Protein AF-A0A2N8PUC4-F1 (afdb_monomer_lite)

pLDDT: mean 79.57, std 11.73, range [53.72, 92.94]

Structure (mmCIF, N/CA/C/O backbone):
data_AF-A0A2N8PUC4-F1
#
_entry.id   AF-A0A2N8PUC4-F1
#
loop_
_atom_site.group_PDB
_atom_site.id
_atom_site.type_symbol
_atom_site.label_atom_id
_atom_site.label_alt_id
_atom_site.label_comp_id
_atom_site.label_asym_id
_atom_site.label_entity_id
_atom_site.label_seq_id
_atom_site.pdbx_PDB_ins_code
_atom_site.Cartn_x
_atom_site.Cartn_y
_atom_site.Cartn_z
_atom_site.occupancy
_atom_site.B_iso_or_equiv
_atom_site.auth_seq_id
_atom_site.auth_comp_id
_atom_site.auth_asym_id
_atom_site.auth_atom_id
_atom_site.pdbx_PDB_model_num
ATOM 1 N N . MET A 1 1 ? 3.049 -8.921 9.268 1.00 83.12 1 MET A N 1
ATOM 2 C CA . MET A 1 1 ? 2.526 -7.879 8.348 1.00 83.12 1 MET A CA 1
ATOM 3 C C . MET A 1 1 ? 2.195 -6.653 9.176 1.00 83.12 1 MET A C 1
ATOM 5 O O . MET A 1 1 ? 1.903 -6.806 10.353 1.00 83.12 1 MET A O 1
ATOM 9 N N . LEU A 1 2 ? 2.272 -5.452 8.610 1.00 87.12 2 LEU A N 1
ATOM 10 C CA . LEU A 1 2 ? 1.922 -4.234 9.340 1.00 87.12 2 LEU A CA 1
ATOM 11 C C . LEU A 1 2 ? 0.475 -3.853 9.024 1.00 87.12 2 LEU A C 1
ATOM 13 O O . LEU A 1 2 ? 0.061 -3.907 7.869 1.00 87.12 2 LEU A O 1
ATOM 17 N N . PHE A 1 3 ? -0.281 -3.469 10.044 1.00 87.75 3 PHE A N 1
ATOM 18 C CA . PHE A 1 3 ? -1.647 -2.972 9.930 1.00 87.75 3 PHE A CA 1
ATOM 19 C C . PHE A 1 3 ? -1.745 -1.601 10.593 1.00 87.75 3 PHE A C 1
ATOM 21 O O . PHE A 1 3 ? -1.130 -1.372 11.629 1.00 87.75 3 PHE A O 1
ATOM 28 N N . VAL A 1 4 ? -2.532 -0.701 10.014 1.00 88.88 4 VAL A N 1
ATOM 29 C CA . VAL A 1 4 ? -2.987 0.524 10.676 1.00 88.88 4 VAL A CA 1
ATOM 30 C C . VAL A 1 4 ? -4.393 0.261 11.194 1.00 88.88 4 VAL A C 1
ATOM 32 O O . VAL A 1 4 ? -5.288 -0.041 10.403 1.00 88.88 4 VAL A O 1
ATOM 35 N N . VAL A 1 5 ? -4.583 0.359 12.505 1.00 89.69 5 VAL A N 1
ATOM 36 C CA . VAL A 1 5 ? -5.889 0.271 13.162 1.00 89.69 5 VAL A CA 1
ATOM 37 C C . VAL A 1 5 ? -6.373 1.691 13.441 1.00 89.69 5 VAL A C 1
ATOM 39 O O . VAL A 1 5 ? -5.648 2.493 14.026 1.00 89.69 5 VAL A O 1
ATOM 42 N N . GLU A 1 6 ? -7.572 2.018 12.965 1.00 90.00 6 GLU A N 1
ATOM 43 C CA . GLU A 1 6 ? -8.234 3.302 13.202 1.00 90.00 6 GLU A CA 1
ATOM 44 C C . GLU A 1 6 ? -9.229 3.145 14.348 1.00 90.00 6 GLU A C 1
ATOM 46 O O . GLU A 1 6 ? -10.175 2.353 14.267 1.00 90.00 6 GLU A O 1
ATOM 51 N N . THR A 1 7 ? -9.036 3.929 15.400 1.00 88.56 7 THR A N 1
ATOM 52 C CA . THR A 1 7 ? -9.887 3.956 16.587 1.00 88.56 7 THR A CA 1
ATOM 53 C C . THR A 1 7 ? -10.529 5.327 16.739 1.00 88.56 7 THR A C 1
ATOM 55 O O . THR A 1 7 ? -9.972 6.349 16.342 1.00 88.56 7 THR A O 1
ATOM 58 N N . ILE A 1 8 ? -11.743 5.358 17.276 1.00 86.06 8 ILE A N 1
ATOM 59 C CA . ILE A 1 8 ? -12.402 6.582 17.723 1.00 86.06 8 ILE A CA 1
ATOM 60 C C . ILE A 1 8 ? -12.451 6.533 19.237 1.00 86.06 8 ILE A C 1
ATOM 62 O O . ILE A 1 8 ? -12.953 5.554 19.777 1.00 86.06 8 ILE A O 1
ATOM 66 N N . GLU A 1 9 ? -11.967 7.580 19.895 1.00 82.69 9 GLU A N 1
ATOM 67 C CA . GLU A 1 9 ? -12.135 7.827 21.326 1.00 82.69 9 GLU A CA 1
ATOM 68 C C . GLU A 1 9 ? -12.925 9.131 21.497 1.00 82.69 9 GLU A C 1
ATOM 70 O O . GLU A 1 9 ? -12.416 10.232 21.271 1.00 82.69 9 GLU A O 1
ATOM 75 N N . GLY A 1 10 ? -14.212 9.020 21.838 1.00 80.56 10 GLY A N 1
ATOM 76 C CA . GLY A 1 10 ? -15.111 10.174 21.883 1.00 80.56 10 GLY A CA 1
ATOM 77 C C . GLY A 1 10 ? -15.306 10.785 20.492 1.00 80.56 10 GLY A C 1
ATOM 78 O O . GLY A 1 10 ? -15.917 10.167 19.625 1.00 80.56 10 GLY A O 1
ATOM 79 N N . SER A 1 11 ? -14.808 12.004 20.267 1.00 77.50 11 SER A N 1
ATOM 80 C CA . SER A 1 11 ? -14.848 12.668 18.953 1.00 77.50 11 SER A CA 1
ATOM 81 C C . SER A 1 11 ? -13.505 12.671 18.216 1.00 77.50 11 SER A C 1
ATOM 83 O O . SER A 1 11 ? -13.400 13.284 17.153 1.00 77.50 11 SER A O 1
ATOM 85 N N . GLU A 1 12 ? -12.466 12.053 18.781 1.00 83.81 12 GLU A N 1
ATOM 86 C CA . GLU A 1 12 ? -11.123 12.043 18.202 1.00 83.81 12 GLU A CA 1
ATOM 87 C C . GLU A 1 12 ? -10.842 10.718 17.489 1.00 83.81 12 GLU A C 1
ATOM 89 O O . GLU A 1 12 ? -11.151 9.644 18.000 1.00 83.81 12 GLU A O 1
ATOM 94 N N . LYS A 1 13 ? -10.239 10.805 16.299 1.00 87.31 13 LYS A N 1
ATOM 95 C CA . LYS A 1 13 ? -9.724 9.649 15.560 1.00 87.31 13 LYS A CA 1
ATOM 96 C C . LYS A 1 13 ? -8.252 9.440 15.888 1.00 87.31 13 LYS A C 1
ATOM 98 O O . LYS A 1 13 ? -7.457 10.365 15.728 1.00 87.31 13 LYS A O 1
ATOM 103 N N . LYS A 1 14 ? -7.887 8.218 16.254 1.00 87.31 14 LYS A N 1
ATOM 104 C CA . LYS A 1 14 ? -6.512 7.780 16.492 1.00 87.31 14 LYS A CA 1
ATOM 105 C C . LYS A 1 14 ? -6.138 6.665 15.520 1.00 87.31 14 LYS A C 1
ATOM 107 O O . LYS A 1 14 ? -6.992 5.933 15.025 1.00 87.31 14 LYS A O 1
ATOM 112 N N . TYR A 1 15 ? -4.846 6.570 15.228 1.00 87.81 15 TYR A N 1
ATOM 113 C CA . TYR A 1 15 ? -4.291 5.576 14.316 1.00 87.81 15 TYR A CA 1
ATOM 114 C C . TYR A 1 15 ? -3.091 4.909 14.974 1.00 87.81 15 TYR A C 1
ATOM 116 O O . TYR A 1 15 ? -2.120 5.592 15.301 1.00 87.81 15 TYR A O 1
ATOM 124 N N . ASN A 1 16 ? -3.139 3.588 15.105 1.00 87.44 16 ASN A N 1
ATOM 125 C CA . ASN A 1 16 ? -2.061 2.794 15.680 1.00 87.44 16 ASN A CA 1
ATOM 126 C C . ASN A 1 16 ? -1.508 1.818 14.645 1.00 87.44 16 ASN A C 1
ATOM 128 O O . ASN A 1 16 ? -2.256 1.183 13.901 1.00 8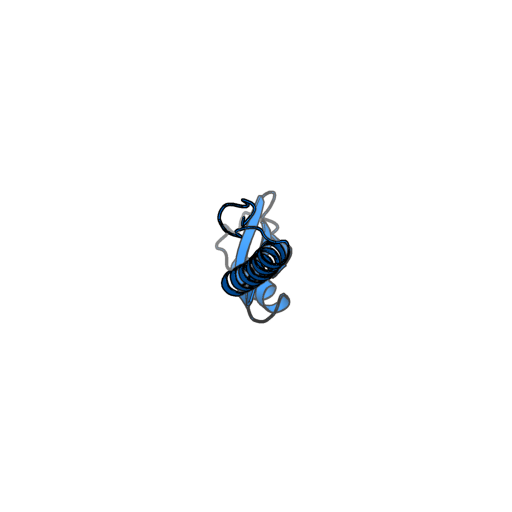7.44 16 ASN A O 1
ATOM 132 N N . VAL A 1 17 ? -0.181 1.702 14.589 1.00 88.19 17 VAL A N 1
ATOM 133 C CA . VAL A 1 17 ? 0.502 0.737 13.721 1.00 88.19 17 VAL A CA 1
ATOM 134 C C . VAL A 1 17 ? 0.776 -0.528 14.523 1.00 88.19 17 VAL A C 1
ATOM 136 O O . VAL A 1 17 ? 1.498 -0.489 15.515 1.00 88.19 17 VAL A O 1
ATOM 139 N N . VAL A 1 18 ? 0.229 -1.652 14.068 1.00 88.44 18 VAL A N 1
ATOM 140 C CA . VAL A 1 18 ? 0.325 -2.952 14.735 1.00 88.44 18 VAL A CA 1
ATOM 141 C C . VAL A 1 18 ? 0.936 -3.973 13.787 1.00 88.44 18 VAL A C 1
ATOM 143 O O . VAL A 1 18 ? 0.454 -4.180 12.671 1.00 88.44 18 VAL A O 1
ATOM 146 N N . GLU A 1 19 ? 1.988 -4.653 14.233 1.00 88.50 19 GLU A N 1
ATOM 147 C CA . GLU A 1 19 ? 2.528 -5.805 13.517 1.00 88.50 19 GLU A CA 1
ATOM 148 C C . GLU A 1 19 ? 1.752 -7.072 13.892 1.00 88.50 19 GLU A C 1
ATOM 150 O O . GLU A 1 19 ? 1.676 -7.451 15.058 1.00 88.50 19 GLU A O 1
ATOM 155 N N . SER A 1 20 ? 1.149 -7.732 12.903 1.00 89.00 20 SER A N 1
ATOM 156 C CA . SER A 1 20 ? 0.375 -8.953 13.115 1.00 89.00 20 SER A CA 1
ATOM 157 C C . SER A 1 20 ? 0.335 -9.862 11.884 1.00 89.00 20 SER A C 1
ATOM 159 O O . SER A 1 20 ? 0.709 -9.476 10.774 1.00 89.00 20 SER A O 1
ATOM 161 N N . ASP A 1 21 ? -0.163 -11.083 12.069 1.00 87.25 21 ASP A N 1
ATOM 162 C CA . ASP A 1 21 ? -0.322 -12.080 10.997 1.00 87.25 21 ASP A CA 1
ATOM 163 C C . ASP A 1 21 ? -1.677 -11.983 10.290 1.00 87.25 21 ASP A C 1
ATOM 165 O O . ASP A 1 21 ? -1.904 -12.632 9.273 1.00 87.25 21 ASP A O 1
ATOM 169 N N . SER A 1 22 ? -2.625 -11.227 10.849 1.00 86.81 22 SER A N 1
ATOM 170 C CA . SER A 1 22 ? -3.954 -11.060 10.260 1.00 86.81 22 SER A CA 1
ATOM 171 C C . SER A 1 22 ? -4.630 -9.783 10.762 1.00 86.81 22 SER A C 1
ATOM 173 O O . SER A 1 22 ? -4.368 -9.378 11.901 1.00 86.81 22 SER A O 1
ATOM 175 N N . PRO A 1 23 ? -5.582 -9.220 9.993 1.00 84.12 23 PRO A N 1
ATOM 176 C CA . PRO A 1 23 ? -6.354 -8.059 10.428 1.00 84.12 23 PRO A CA 1
ATOM 177 C C . PRO A 1 23 ? -7.059 -8.291 11.773 1.00 84.12 23 PRO A C 1
ATOM 179 O O . PRO A 1 23 ? -7.012 -7.460 12.674 1.00 84.12 23 PRO A O 1
ATOM 182 N N . LYS A 1 24 ? -7.650 -9.478 11.964 1.00 86.88 24 LYS A N 1
ATOM 183 C CA . LYS A 1 24 ? -8.367 -9.821 13.201 1.00 86.88 24 LYS A CA 1
ATOM 184 C C . LYS A 1 24 ? -7.458 -9.786 14.433 1.00 86.88 24 LYS A C 1
ATOM 186 O O . LYS A 1 24 ? -7.884 -9.319 15.484 1.00 86.88 24 LYS A O 1
ATOM 191 N N . ARG A 1 25 ? -6.223 -10.291 14.323 1.00 86.62 25 ARG A N 1
ATOM 192 C CA . ARG A 1 25 ? -5.261 -10.262 15.438 1.00 86.62 25 ARG A CA 1
ATOM 193 C C . ARG A 1 25 ? -4.774 -8.840 15.719 1.00 86.62 25 ARG A C 1
ATOM 195 O O . ARG A 1 25 ? -4.693 -8.488 16.887 1.00 86.62 25 ARG A O 1
ATOM 202 N N . ALA A 1 26 ? -4.548 -8.024 14.688 1.00 87.31 26 ALA A N 1
ATOM 203 C CA . ALA A 1 26 ? -4.185 -6.617 14.860 1.00 87.31 26 ALA A CA 1
ATOM 204 C C . ALA A 1 26 ? -5.276 -5.818 15.597 1.00 87.31 26 ALA A C 1
ATOM 206 O O . ALA A 1 26 ? -4.964 -5.101 16.541 1.00 87.31 26 ALA A O 1
ATOM 207 N N . MET A 1 27 ? -6.554 -6.016 15.248 1.00 84.75 27 MET A N 1
ATOM 208 C CA . MET A 1 27 ? -7.679 -5.395 15.966 1.00 84.75 27 MET A CA 1
ATOM 209 C C . MET A 1 27 ? -7.771 -5.848 17.425 1.00 84.75 27 MET A C 1
ATOM 211 O O . MET A 1 27 ? -8.056 -5.042 18.300 1.00 84.75 27 MET A O 1
ATOM 215 N N . LEU A 1 28 ? -7.573 -7.142 17.699 1.00 84.69 28 LEU A N 1
ATOM 216 C CA . LEU A 1 28 ? -7.626 -7.661 19.069 1.00 84.69 28 LEU A CA 1
ATOM 217 C C . LEU A 1 28 ? -6.488 -7.113 19.925 1.00 84.69 28 LEU A C 1
ATOM 219 O O . LEU A 1 28 ? -6.704 -6.854 21.098 1.00 84.69 28 LEU A O 1
ATOM 223 N N . GLN A 1 29 ? -5.302 -6.952 19.344 1.00 83.69 29 GLN A N 1
ATOM 224 C CA . GLN A 1 29 ? -4.131 -6.428 20.036 1.00 83.69 29 GLN A CA 1
ATOM 225 C C . GLN A 1 29 ? -4.318 -4.945 20.381 1.00 83.69 29 GLN A C 1
ATOM 227 O O . GLN A 1 29 ? -4.208 -4.584 21.546 1.00 83.69 29 GLN A O 1
ATOM 232 N N . ASP A 1 30 ? -4.747 -4.134 19.412 1.00 80.44 30 ASP A N 1
ATOM 233 C CA . ASP A 1 30 ? -5.046 -2.712 19.632 1.00 80.44 30 ASP A CA 1
ATOM 234 C C . ASP A 1 30 ? -6.256 -2.501 20.563 1.00 80.44 30 ASP A C 1
ATOM 236 O O . ASP A 1 30 ? -6.244 -1.665 21.461 1.00 80.44 30 ASP A O 1
ATOM 240 N N . GLY A 1 31 ? -7.298 -3.325 20.414 1.00 70.69 31 GLY A N 1
ATOM 241 C CA . GLY A 1 31 ? -8.472 -3.309 21.287 1.00 70.69 31 GLY A CA 1
ATOM 242 C C . GLY A 1 31 ? -8.172 -3.733 22.728 1.00 70.69 31 GLY A C 1
ATOM 243 O O . GLY A 1 31 ? -8.830 -3.260 23.652 1.00 70.69 31 GLY A O 1
ATOM 244 N N . PHE A 1 32 ? -7.182 -4.603 22.943 1.00 65.31 32 PHE A N 1
ATOM 245 C CA . PHE A 1 32 ? -6.728 -4.971 24.284 1.00 65.31 32 PHE A CA 1
ATOM 246 C C . PHE A 1 32 ? -5.948 -3.826 24.938 1.00 65.31 32 PHE A C 1
ATOM 248 O O . PHE A 1 32 ? -6.138 -3.560 26.123 1.00 65.31 32 PHE A O 1
ATOM 255 N N . ASP A 1 33 ? 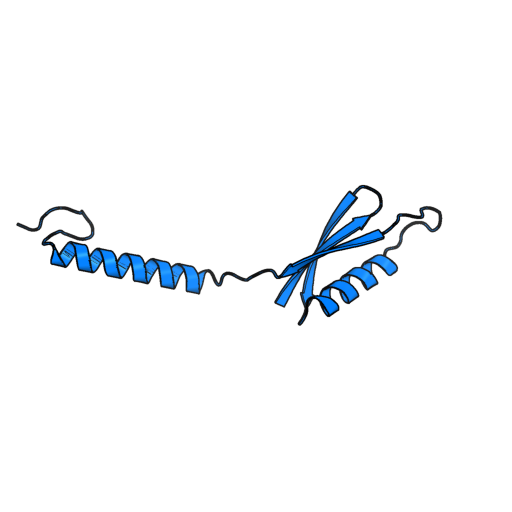-5.134 -3.106 24.166 1.00 66.62 33 ASP A N 1
ATOM 256 C CA . ASP A 1 33 ? -4.431 -1.912 24.641 1.00 66.62 33 ASP A CA 1
ATOM 257 C C . ASP A 1 33 ? -5.413 -0.777 24.975 1.00 66.62 33 ASP A C 1
ATOM 259 O O . ASP A 1 33 ? -5.269 -0.127 26.009 1.00 66.62 33 ASP A O 1
ATOM 263 N N . LEU A 1 34 ? -6.482 -0.607 24.185 1.00 65.44 34 LEU A N 1
ATOM 264 C CA . LEU A 1 34 ? -7.578 0.324 24.487 1.00 65.44 34 LEU A CA 1
ATOM 265 C C . LEU A 1 34 ? -8.276 0.005 25.818 1.00 65.44 34 LEU A C 1
ATOM 267 O O . LEU A 1 34 ? -8.537 0.911 26.608 1.00 65.44 34 LEU A O 1
ATOM 271 N N . LEU A 1 35 ? -8.561 -1.274 26.091 1.00 63.84 35 LEU A N 1
ATOM 272 C CA . LEU A 1 35 ? -9.207 -1.709 27.340 1.00 63.84 35 LEU A CA 1
ATOM 273 C C . LEU A 1 35 ? -8.317 -1.531 28.577 1.00 63.84 35 LEU A C 1
ATOM 275 O O . LEU A 1 35 ? -8.839 -1.383 29.680 1.00 63.84 35 LEU A O 1
ATOM 279 N N . ASN A 1 36 ? -6.996 -1.560 28.395 1.00 62.69 36 ASN A N 1
ATOM 280 C CA . ASN A 1 36 ? -6.018 -1.371 29.466 1.00 62.69 36 ASN A CA 1
ATOM 281 C C . ASN A 1 36 ? -5.492 0.067 29.551 1.00 62.69 36 ASN A C 1
ATOM 283 O O . ASN A 1 36 ? -4.658 0.354 30.409 1.00 62.69 36 ASN A O 1
ATOM 287 N N . SER A 1 37 ? -5.943 0.965 28.669 1.00 64.06 37 SER A N 1
ATOM 288 C CA . SER A 1 37 ? -5.572 2.372 28.745 1.00 64.06 37 SER A CA 1
ATOM 289 C C . SER A 1 37 ? -6.116 2.955 30.052 1.00 64.06 37 SER A C 1
ATOM 291 O O . SER A 1 37 ? -7.298 2.816 30.368 1.00 64.06 37 SER A O 1
ATOM 293 N N . GLU A 1 38 ? -5.238 3.551 30.865 1.00 55.69 38 GLU A N 1
ATOM 294 C CA . GLU A 1 38 ? -5.603 4.161 32.147 1.00 55.69 38 GLU A CA 1
ATOM 295 C C . GLU A 1 38 ? -6.412 5.449 31.917 1.00 55.69 38 GLU A C 1
ATOM 297 O O . GLU A 1 38 ? -5.926 6.563 32.103 1.00 55.69 38 GLU A O 1
ATOM 302 N N . SER A 1 39 ? -7.659 5.319 31.469 1.00 57.78 39 SER A N 1
ATOM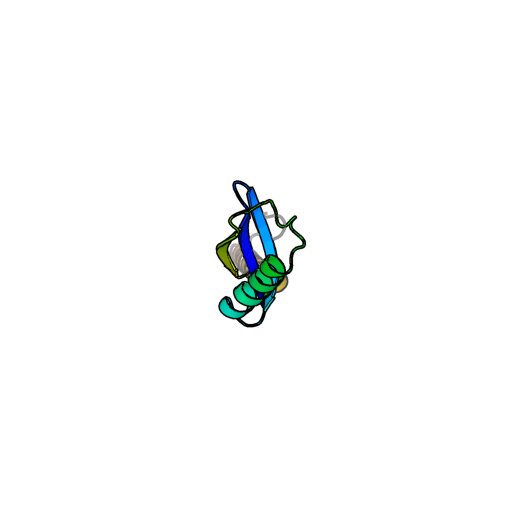 303 C CA . SER A 1 39 ? -8.613 6.423 31.466 1.00 57.78 39 SER A CA 1
ATOM 304 C C . SER A 1 39 ? -9.302 6.510 32.828 1.00 57.78 39 SER A C 1
ATOM 306 O O . SER A 1 39 ? -9.773 5.501 33.356 1.00 57.78 39 SER A O 1
ATOM 308 N N . ASP A 1 40 ? -9.373 7.723 33.379 1.00 55.16 40 ASP A N 1
ATOM 309 C CA . ASP A 1 40 ? -10.050 8.050 34.638 1.00 55.16 40 ASP A CA 1
ATOM 310 C C . ASP A 1 40 ? -11.466 7.422 34.672 1.00 55.16 40 ASP A C 1
ATOM 312 O O . ASP A 1 40 ? -12.253 7.687 33.754 1.00 55.16 40 ASP A O 1
ATOM 316 N N . PRO A 1 41 ? -11.825 6.600 35.684 1.00 56.12 41 PRO A N 1
ATOM 317 C CA . PRO A 1 41 ? -13.079 5.831 35.730 1.00 56.12 41 PRO A CA 1
ATOM 318 C C . PRO A 1 41 ? -14.364 6.674 35.646 1.00 56.12 41 PRO A C 1
ATOM 320 O O . PRO A 1 41 ? -15.448 6.125 35.442 1.00 56.12 41 PRO A O 1
ATOM 323 N N . ASN A 1 42 ? -14.259 7.999 35.777 1.00 53.72 42 ASN A N 1
ATOM 324 C CA . ASN A 1 42 ? -15.369 8.938 35.607 1.00 53.72 42 ASN A CA 1
ATOM 325 C C . ASN A 1 42 ? -15.607 9.391 34.157 1.00 53.72 42 ASN A C 1
ATOM 327 O O . ASN A 1 42 ? -16.621 10.036 33.882 1.00 53.72 42 ASN A O 1
ATOM 331 N N . THR A 1 43 ? -14.726 9.040 33.220 1.00 55.84 43 THR A N 1
ATOM 332 C CA . THR A 1 43 ? -14.849 9.426 31.811 1.00 55.84 43 THR A CA 1
ATOM 333 C C . THR A 1 43 ? -15.257 8.202 31.001 1.00 55.84 43 THR A C 1
ATOM 335 O O . THR A 1 43 ? -14.421 7.418 30.566 1.00 55.84 43 THR A O 1
ATOM 338 N N . LYS A 1 44 ? -16.566 8.015 30.785 1.00 54.97 44 LYS A N 1
ATOM 339 C CA . LYS A 1 44 ? -17.064 7.073 29.769 1.00 54.97 44 LYS A CA 1
ATOM 340 C C . LYS A 1 44 ? -16.746 7.634 28.385 1.00 54.97 44 LYS A C 1
ATOM 342 O O . LYS A 1 44 ? -17.596 8.249 27.747 1.00 54.97 44 LYS A O 1
ATOM 347 N N . ILE A 1 45 ? -15.506 7.472 27.950 1.00 59.88 45 ILE A N 1
ATOM 348 C CA . ILE A 1 45 ? -15.121 7.729 26.569 1.00 59.88 45 ILE A CA 1
ATOM 349 C C . ILE A 1 45 ? -15.522 6.477 25.793 1.00 59.88 45 ILE A C 1
ATOM 351 O O . ILE A 1 45 ? -14.992 5.396 26.039 1.00 59.88 45 ILE A O 1
ATOM 355 N N . GLU A 1 46 ? -16.511 6.594 24.906 1.00 66.44 46 GLU A N 1
ATOM 356 C CA . GLU A 1 46 ? -16.819 5.515 23.969 1.00 66.44 46 GLU A CA 1
ATOM 357 C C . GLU A 1 46 ? -15.620 5.352 23.033 1.00 66.44 46 GLU A C 1
ATOM 359 O O . GLU A 1 46 ? -15.328 6.238 22.223 1.00 66.44 46 GLU A O 1
ATOM 364 N N . SER A 1 47 ? -14.897 4.244 23.199 1.00 71.19 47 SER A N 1
ATOM 365 C CA . SER A 1 47 ? -13.797 3.846 22.334 1.00 71.19 47 SER A CA 1
ATOM 366 C C . SER A 1 47 ? -14.237 2.712 21.408 1.00 71.19 47 SER A C 1
ATOM 368 O O . SER A 1 47 ? -14.845 1.730 21.839 1.00 71.19 47 SER A O 1
ATOM 370 N N . SER A 1 48 ? -13.985 2.849 20.106 1.00 81.81 48 SER A N 1
ATOM 371 C CA . SER A 1 48 ? -14.331 1.812 19.126 1.00 81.81 48 SER A CA 1
ATOM 372 C C . SER A 1 48 ? -13.338 1.757 17.972 1.00 81.81 48 SER A C 1
ATOM 374 O O . SER A 1 48 ? -12.840 2.781 17.511 1.00 81.81 48 SER A O 1
ATOM 376 N N . ILE A 1 49 ? -13.056 0.549 17.485 1.00 84.12 49 ILE A N 1
ATOM 377 C CA . ILE A 1 49 ? -12.280 0.351 16.257 1.00 84.12 49 ILE A CA 1
ATOM 378 C C . ILE A 1 49 ? -13.216 0.576 15.068 1.00 84.12 49 ILE A C 1
ATOM 380 O O . ILE A 1 49 ? -14.258 -0.071 14.966 1.00 84.12 49 ILE A O 1
ATOM 384 N N . THR A 1 50 ? -12.834 1.469 14.159 1.00 87.81 50 THR A N 1
ATOM 385 C CA . THR A 1 50 ? -13.649 1.859 12.995 1.00 87.81 50 THR A CA 1
ATOM 386 C C . THR A 1 50 ? -13.049 1.456 11.656 1.00 87.81 50 THR A C 1
ATOM 388 O O . THR A 1 50 ? -13.781 1.361 10.671 1.00 87.81 50 THR A O 1
ATOM 391 N N . GLY A 1 51 ? -11.753 1.143 11.614 1.00 85.62 51 GLY A N 1
ATOM 392 C CA . GLY A 1 51 ? -11.080 0.729 10.389 1.00 85.62 51 GLY A CA 1
ATOM 393 C C . GLY A 1 51 ? -9.833 -0.104 10.650 1.00 85.62 51 GLY A C 1
ATOM 394 O O . GLY A 1 51 ? -9.196 0.003 11.697 1.00 85.62 51 GLY A O 1
ATOM 395 N N . ILE A 1 52 ? -9.485 -0.942 9.674 1.00 88.12 52 ILE A N 1
ATOM 396 C CA . ILE A 1 52 ? -8.198 -1.629 9.625 1.00 88.12 52 ILE A CA 1
ATOM 397 C C . ILE A 1 52 ? -7.663 -1.647 8.196 1.00 88.12 52 ILE A C 1
ATOM 399 O O . ILE A 1 52 ? -8.364 -2.032 7.260 1.00 88.12 52 ILE A O 1
ATOM 403 N N . TYR A 1 53 ? -6.405 -1.245 8.044 1.00 85.94 53 TYR A N 1
ATOM 404 C CA . TYR A 1 53 ? -5.739 -1.108 6.756 1.00 85.94 53 TYR A CA 1
ATOM 405 C C . TYR A 1 53 ? -4.445 -1.914 6.774 1.00 85.94 53 TYR A C 1
ATOM 407 O O . TYR A 1 53 ? -3.609 -1.734 7.654 1.00 85.94 53 TYR A O 1
ATOM 415 N N . GLU A 1 54 ? -4.263 -2.815 5.813 1.00 84.62 54 GLU A N 1
ATOM 416 C CA . GLU A 1 54 ? -2.983 -3.496 5.632 1.00 84.62 54 GLU A CA 1
ATOM 417 C C . GLU A 1 54 ? -1.967 -2.514 5.048 1.00 84.62 54 GLU A C 1
ATOM 419 O O . GLU A 1 54 ? -2.195 -1.900 4.003 1.00 84.62 54 GLU A O 1
ATOM 424 N N . VAL A 1 55 ? -0.829 -2.367 5.719 1.00 80.94 55 VAL A N 1
ATOM 425 C CA . VAL A 1 55 ? 0.303 -1.625 5.181 1.00 80.94 55 VAL A CA 1
ATOM 426 C C . VAL A 1 55 ? 0.971 -2.528 4.159 1.00 80.94 55 VAL A C 1
ATOM 428 O O . VAL A 1 55 ? 1.822 -3.361 4.483 1.00 80.94 55 VAL A O 1
ATOM 431 N N . GLY A 1 56 ? 0.580 -2.348 2.900 1.00 71.38 56 GLY A N 1
ATOM 432 C CA . GLY A 1 56 ? 1.326 -2.892 1.782 1.00 71.38 56 GLY A CA 1
ATOM 433 C C . GLY A 1 56 ? 2.731 -2.304 1.818 1.00 71.38 56 GLY A C 1
ATOM 434 O O . GLY A 1 56 ? 2.925 -1.134 1.495 1.00 71.38 56 GLY A O 1
ATOM 435 N N . GLN A 1 57 ? 3.723 -3.101 2.216 1.00 59.59 57 GLN A N 1
ATOM 436 C CA . GLN A 1 57 ? 5.102 -2.769 1.901 1.00 59.59 57 GLN A CA 1
ATOM 437 C C . GLN A 1 57 ? 5.229 -2.873 0.385 1.00 59.59 57 GLN A C 1
ATOM 439 O O . GLN A 1 57 ? 5.462 -3.952 -0.163 1.00 59.59 57 GLN A O 1
ATOM 444 N N . THR A 1 58 ? 5.058 -1.754 -0.318 1.00 55.47 58 THR A N 1
ATOM 445 C CA . THR A 1 58 ? 5.589 -1.636 -1.668 1.00 55.47 58 THR A CA 1
ATOM 446 C C . THR A 1 58 ? 7.083 -1.819 -1.490 1.00 55.47 58 THR A C 1
ATOM 448 O O . THR A 1 58 ? 7.766 -0.944 -0.964 1.00 55.47 58 THR A O 1
ATOM 451 N N . ASN A 1 59 ? 7.585 -3.015 -1.787 1.00 57.53 59 ASN A N 1
ATOM 452 C CA . ASN A 1 59 ? 9.006 -3.280 -1.713 1.00 57.53 59 ASN A CA 1
ATOM 453 C C . ASN A 1 59 ? 9.651 -2.319 -2.717 1.00 57.53 59 ASN A C 1
ATOM 455 O O . ASN A 1 59 ? 9.606 -2.554 -3.924 1.00 57.53 59 ASN A O 1
ATOM 459 N N . HIS A 1 60 ? 10.167 -1.191 -2.222 1.00 61.09 60 HIS A N 1
ATOM 460 C CA . HIS A 1 60 ? 10.707 -0.119 -3.054 1.00 61.09 60 HIS A CA 1
ATOM 461 C C . HIS A 1 60 ? 11.784 -0.655 -3.995 1.00 61.09 60 HIS A C 1
ATOM 463 O O . HIS A 1 60 ? 11.944 -0.155 -5.099 1.00 61.09 60 HIS A O 1
ATOM 469 N N . LEU A 1 61 ? 12.473 -1.729 -3.607 1.00 62.38 61 LEU A N 1
ATOM 470 C CA . LEU A 1 61 ? 13.450 -2.420 -4.438 1.00 62.38 61 LEU A CA 1
ATOM 471 C C . LEU A 1 61 ? 12.804 -3.099 -5.657 1.00 62.38 61 LEU A C 1
ATOM 473 O O . LEU A 1 61 ? 13.353 -3.052 -6.754 1.00 62.38 61 LEU A O 1
ATOM 477 N N . LEU A 1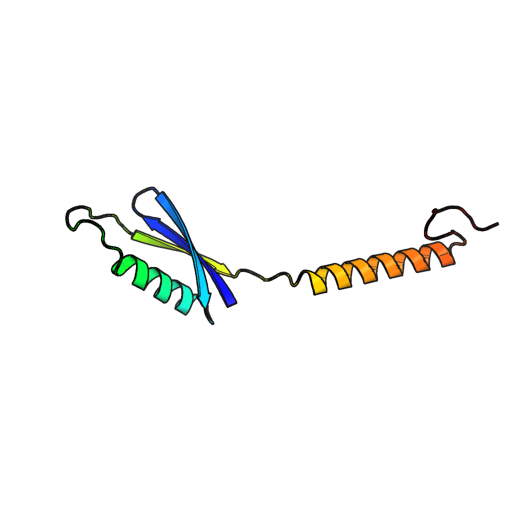 62 ? 11.621 -3.688 -5.482 1.00 64.75 62 LEU A N 1
ATOM 478 C CA . LEU A 1 62 ? 10.798 -4.290 -6.538 1.00 64.75 62 LEU A CA 1
ATOM 479 C C . LEU A 1 62 ? 10.225 -3.220 -7.479 1.00 64.75 62 LEU A C 1
ATOM 481 O O . LEU A 1 62 ? 10.236 -3.397 -8.697 1.00 64.75 62 LEU A O 1
ATOM 485 N N . GLU A 1 63 ? 9.790 -2.086 -6.931 1.00 70.19 63 GLU A N 1
ATOM 486 C CA . GLU A 1 63 ? 9.315 -0.936 -7.708 1.00 70.19 63 GLU A CA 1
ATOM 487 C C . GLU A 1 63 ? 10.448 -0.281 -8.515 1.00 70.19 63 GLU A C 1
ATOM 489 O O . GLU A 1 63 ? 10.306 -0.049 -9.716 1.00 70.19 63 GLU A O 1
ATOM 494 N N . ILE A 1 64 ? 11.614 -0.071 -7.894 1.00 75.38 64 ILE A N 1
ATOM 495 C CA . ILE A 1 64 ? 12.830 0.415 -8.560 1.00 75.38 64 ILE A CA 1
ATOM 496 C C . ILE A 1 64 ? 13.275 -0.570 -9.641 1.00 75.38 64 ILE A C 1
ATOM 498 O O . ILE A 1 64 ? 13.611 -0.141 -10.743 1.00 75.38 64 ILE A O 1
ATOM 502 N N . SER A 1 65 ? 13.242 -1.877 -9.365 1.00 75.75 65 SER A N 1
ATOM 503 C CA . SER A 1 65 ? 13.606 -2.909 -10.345 1.00 75.75 65 SER A CA 1
ATOM 504 C C . SER A 1 65 ? 12.678 -2.874 -11.558 1.00 75.75 65 SER A C 1
ATOM 506 O O . SER A 1 65 ? 13.152 -2.845 -12.694 1.00 75.75 65 SER A O 1
ATOM 508 N N . ARG A 1 66 ? 11.362 -2.782 -11.330 1.00 77.19 66 ARG A N 1
ATOM 509 C CA . ARG A 1 66 ? 10.365 -2.652 -12.400 1.00 77.19 66 ARG A CA 1
ATOM 510 C C . ARG A 1 66 ? 10.570 -1.374 -13.214 1.00 77.19 66 ARG A C 1
ATOM 512 O O . ARG A 1 66 ? 10.560 -1.418 -14.442 1.00 77.19 66 ARG A O 1
ATOM 519 N N . ASN A 1 67 ? 10.804 -0.241 -12.554 1.00 80.25 67 ASN A N 1
ATOM 520 C CA . ASN A 1 67 ? 11.065 1.028 -13.235 1.00 80.25 67 ASN A CA 1
ATOM 521 C C . ASN A 1 67 ? 12.369 0.974 -14.045 1.00 80.25 67 ASN A C 1
ATOM 523 O O . ASN A 1 67 ? 12.402 1.414 -15.195 1.00 80.25 67 ASN A O 1
ATOM 527 N N . ALA A 1 68 ? 13.432 0.378 -13.498 1.00 84.50 68 ALA A N 1
ATOM 528 C CA . ALA A 1 68 ? 14.699 0.191 -14.199 1.00 84.50 68 ALA A CA 1
ATOM 529 C C . ALA A 1 68 ? 14.537 -0.669 -15.463 1.00 84.50 68 ALA A C 1
ATOM 531 O O . ALA A 1 68 ? 15.120 -0.346 -16.503 1.00 84.50 68 ALA A O 1
ATOM 532 N N . GLU A 1 69 ? 13.715 -1.718 -15.403 1.00 85.25 69 GLU A N 1
ATOM 533 C CA . GLU A 1 69 ? 13.417 -2.590 -16.540 1.00 85.25 69 GLU A CA 1
ATOM 534 C C . GLU A 1 69 ? 12.645 -1.856 -17.646 1.00 85.25 69 GLU A C 1
ATOM 536 O O . GLU A 1 69 ? 13.026 -1.923 -18.819 1.00 85.25 69 GLU A O 1
ATOM 541 N N . VAL A 1 70 ? 11.641 -1.054 -17.277 1.00 85.50 70 VAL A N 1
ATOM 542 C CA . VAL A 1 70 ? 10.909 -0.185 -18.215 1.00 85.50 70 VAL A CA 1
ATOM 543 C C . VAL A 1 70 ? 11.854 0.818 -18.884 1.00 85.50 70 VAL A C 1
ATOM 545 O O . VAL A 1 70 ? 11.859 0.955 -20.110 1.00 85.50 70 VAL A O 1
ATOM 548 N N . HIS A 1 71 ? 12.711 1.489 -18.110 1.00 87.12 71 HIS A N 1
ATOM 549 C CA . HIS A 1 71 ? 13.691 2.421 -18.668 1.00 87.12 71 HIS A CA 1
ATOM 550 C C . HIS A 1 71 ? 14.711 1.727 -19.579 1.00 87.12 71 HIS A C 1
ATOM 552 O O . HIS A 1 71 ? 15.102 2.295 -20.599 1.00 87.12 71 HIS A O 1
ATOM 558 N N . ARG A 1 72 ? 15.139 0.503 -19.247 1.00 88.81 72 ARG A N 1
ATOM 559 C CA . ARG A 1 72 ? 16.012 -0.307 -20.109 1.00 88.81 72 ARG A CA 1
ATOM 560 C C . ARG A 1 72 ? 15.328 -0.623 -21.438 1.00 88.81 72 ARG A C 1
ATOM 562 O O . ARG A 1 72 ? 15.936 -0.400 -22.481 1.00 88.81 72 ARG A O 1
ATOM 569 N N . PHE A 1 73 ? 14.075 -1.076 -21.407 1.00 92.12 73 PHE A N 1
ATOM 570 C CA . PHE A 1 73 ? 13.300 -1.365 -22.615 1.00 92.12 73 PHE A CA 1
ATOM 571 C C . PHE A 1 73 ? 13.232 -0.153 -23.555 1.00 92.12 73 PHE A C 1
ATOM 573 O O . PHE A 1 73 ? 13.537 -0.265 -24.744 1.00 92.12 73 PHE A O 1
ATOM 580 N N . TYR A 1 74 ? 12.898 1.028 -23.026 1.00 89.50 74 TYR A N 1
ATOM 581 C CA . TYR A 1 74 ? 12.819 2.237 -23.846 1.00 89.50 74 TYR A CA 1
ATOM 582 C C . TYR A 1 74 ? 14.180 2.699 -24.365 1.00 89.50 74 TYR A C 1
ATOM 584 O O . TYR A 1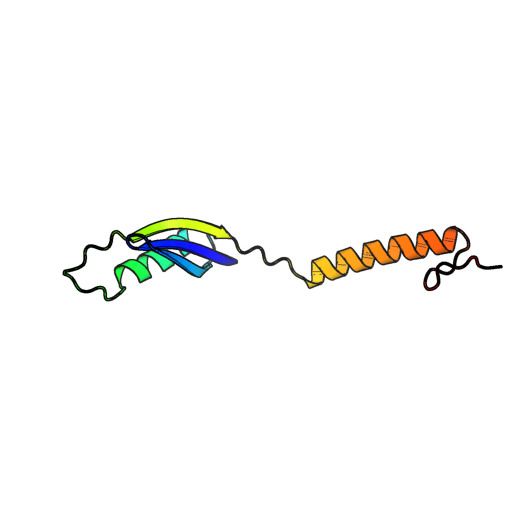 74 ? 14.268 3.108 -25.522 1.00 89.50 74 TYR A O 1
ATOM 592 N N . ARG A 1 75 ? 15.251 2.586 -23.569 1.00 89.81 75 ARG A N 1
ATOM 593 C CA . ARG A 1 75 ? 16.609 2.909 -24.035 1.00 89.81 75 ARG A CA 1
ATOM 594 C C . ARG A 1 75 ? 17.029 2.040 -25.218 1.00 89.81 75 ARG A C 1
ATOM 596 O O . ARG A 1 75 ? 17.525 2.574 -26.204 1.00 89.81 75 ARG A O 1
ATOM 603 N N . GLU A 1 76 ? 16.777 0.736 -25.157 1.00 91.69 76 GLU A N 1
ATOM 604 C CA . GLU A 1 76 ? 17.071 -0.172 -26.273 1.00 91.69 76 GLU A CA 1
ATOM 605 C C . GLU A 1 76 ? 16.209 0.135 -27.503 1.00 91.69 76 GLU A C 1
ATOM 607 O O . GLU A 1 76 ? 16.708 0.165 -28.627 1.00 91.69 76 GLU A O 1
ATOM 612 N N . ARG A 1 77 ? 14.929 0.472 -27.308 1.00 92.44 77 ARG A N 1
ATOM 613 C CA . ARG A 1 77 ? 14.060 0.897 -28.412 1.00 92.44 77 ARG A CA 1
ATOM 614 C C . ARG A 1 77 ? 14.566 2.169 -29.098 1.00 92.44 77 ARG A C 1
ATOM 616 O O . ARG A 1 77 ? 14.519 2.244 -30.319 1.00 92.44 77 ARG A O 1
ATOM 623 N N . ILE A 1 78 ? 15.056 3.146 -28.336 1.00 90.31 78 ILE A N 1
ATOM 624 C CA . ILE A 1 78 ? 15.613 4.401 -28.867 1.00 90.31 78 ILE A CA 1
ATOM 625 C C . ILE A 1 78 ? 16.889 4.131 -29.674 1.00 90.31 78 ILE A C 1
ATOM 627 O O . ILE A 1 78 ? 17.014 4.635 -30.790 1.00 90.31 78 ILE A O 1
ATOM 631 N N . LYS A 1 79 ? 17.781 3.261 -29.179 1.00 90.25 79 LYS A N 1
ATOM 632 C CA . LYS A 1 79 ? 18.967 2.818 -29.935 1.00 90.25 79 LYS A CA 1
ATOM 633 C C . LYS A 1 79 ? 18.594 2.154 -31.255 1.00 90.25 79 LYS A C 1
ATOM 635 O O . LYS A 1 79 ? 19.156 2.501 -32.288 1.00 90.25 79 LYS A O 1
ATOM 640 N N . ASN A 1 80 ? 17.602 1.263 -31.241 1.00 92.06 80 ASN A N 1
ATOM 641 C CA . ASN A 1 80 ? 17.124 0.581 -32.449 1.00 92.06 80 ASN A CA 1
ATOM 642 C C . ASN A 1 80 ? 16.516 1.539 -33.486 1.00 92.06 80 ASN A C 1
ATOM 644 O O . ASN A 1 80 ? 16.470 1.211 -34.668 1.00 92.06 80 ASN A O 1
ATOM 648 N N . LEU A 1 81 ? 16.064 2.722 -33.065 1.00 92.62 81 LEU A N 1
ATOM 649 C CA . LEU A 1 81 ? 15.595 3.784 -33.958 1.00 92.62 81 LEU A CA 1
ATOM 650 C C . LEU A 1 81 ? 16.739 4.660 -34.505 1.00 92.62 81 LEU A C 1
ATOM 652 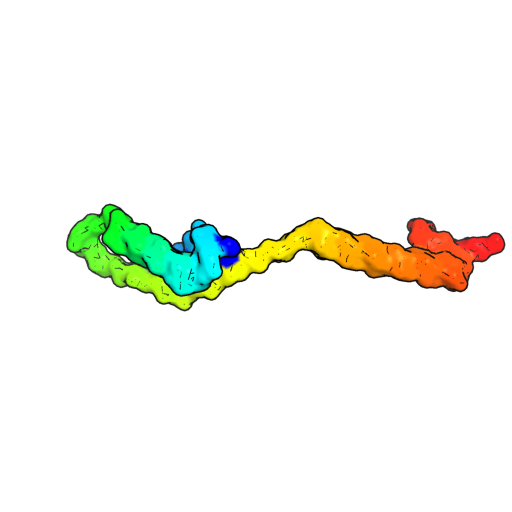O O . LEU A 1 81 ? 16.472 5.610 -35.240 1.00 92.62 81 LEU A O 1
ATOM 656 N N . GLY A 1 82 ? 17.995 4.360 -34.160 1.00 92.06 82 GLY A N 1
ATOM 657 C CA . GLY A 1 82 ? 19.171 5.119 -34.586 1.00 92.06 82 GLY A CA 1
ATOM 658 C C . GLY A 1 82 ? 19.417 6.378 -33.757 1.00 92.06 82 GLY A C 1
ATOM 659 O O . GLY A 1 82 ? 19.939 7.358 -34.279 1.00 92.06 82 GLY A O 1
ATOM 660 N N . PHE A 1 83 ? 19.012 6.386 -32.486 1.00 92.94 83 PHE A N 1
ATOM 661 C CA . PHE A 1 83 ? 19.233 7.505 -31.570 1.00 92.94 83 PHE A CA 1
ATOM 662 C C . PHE A 1 83 ? 20.093 7.081 -30.381 1.00 92.94 83 PHE A C 1
ATOM 664 O O . PHE A 1 83 ? 19.969 5.977 -29.851 1.00 92.94 83 PHE A O 1
ATOM 671 N N . ASP A 1 84 ? 20.941 7.987 -29.912 1.00 90.62 84 ASP A N 1
ATOM 672 C CA . ASP A 1 84 ? 21.671 7.823 -28.668 1.00 90.62 84 ASP A CA 1
ATOM 673 C C . ASP A 1 84 ? 20.681 7.875 -27.493 1.00 90.62 84 ASP A C 1
ATOM 675 O O . ASP A 1 84 ? 19.967 8.857 -27.290 1.00 90.62 84 ASP A O 1
ATOM 679 N N . SER A 1 85 ? 20.619 6.804 -26.702 1.00 86.06 85 SER A N 1
ATOM 680 C CA . SER A 1 85 ? 19.628 6.657 -25.628 1.00 86.06 85 SER A CA 1
ATOM 681 C C . SER A 1 85 ? 19.881 7.521 -24.387 1.00 86.06 85 SER A C 1
ATOM 683 O O . SER A 1 85 ? 19.096 7.462 -23.440 1.00 86.06 85 SER A O 1
ATOM 685 N N . THR A 1 86 ? 20.993 8.256 -24.350 1.00 84.38 86 THR A N 1
ATOM 686 C CA . THR A 1 86 ? 21.387 9.120 -23.226 1.00 84.38 86 THR A CA 1
ATOM 687 C C . THR A 1 86 ? 21.120 10.586 -23.553 1.00 84.38 86 THR A C 1
ATOM 689 O O . THR A 1 86 ? 20.668 11.349 -22.705 1.00 84.38 86 THR A O 1
ATOM 692 N N . THR A 1 87 ? 21.380 10.973 -24.797 1.00 88.69 87 THR A N 1
ATOM 693 C CA . THR A 1 87 ? 21.303 12.347 -25.301 1.00 88.69 87 THR A CA 1
ATOM 694 C C . THR A 1 87 ? 20.096 12.582 -26.206 1.00 88.69 87 THR A C 1
ATOM 696 O O . THR A 1 87 ? 19.802 13.732 -26.523 1.00 88.69 87 THR A O 1
ATOM 699 N N . PHE A 1 88 ? 19.398 11.516 -26.617 1.00 81.88 88 PHE A N 1
ATOM 700 C CA . PHE A 1 88 ? 18.263 11.527 -27.550 1.00 81.88 88 PHE A CA 1
ATOM 701 C C . PHE A 1 88 ? 18.583 12.160 -28.913 1.00 81.88 88 PHE A C 1
ATOM 703 O O . PHE A 1 88 ? 17.684 12.565 -29.649 1.00 81.88 88 PHE A O 1
ATOM 710 N N . LYS A 1 89 ? 19.868 12.243 -29.269 1.00 88.25 89 LYS A N 1
ATOM 711 C CA . LYS A 1 89 ? 20.328 12.731 -30.572 1.00 88.25 89 LYS A CA 1
ATOM 712 C C . LYS A 1 89 ? 20.395 11.582 -31.567 1.00 88.25 89 LYS A C 1
ATOM 714 O O . LYS A 1 89 ? 20.667 10.449 -31.184 1.00 88.25 89 LYS A O 1
ATOM 719 N N . LYS A 1 90 ? 20.142 11.868 -32.843 1.00 88.19 90 LYS A N 1
ATOM 720 C CA . LYS A 1 90 ? 20.284 10.873 -33.908 1.00 88.19 90 LYS A CA 1
ATOM 721 C C . LYS A 1 90 ? 21.763 10.510 -34.062 1.00 88.19 90 LYS A C 1
ATOM 723 O O . LYS A 1 90 ? 22.611 11.397 -34.010 1.00 88.19 90 LYS A O 1
ATOM 728 N N . ILE A 1 91 ? 22.048 9.223 -34.197 1.00 82.69 91 ILE A N 1
ATOM 729 C CA . ILE A 1 91 ? 23.386 8.712 -34.484 1.00 82.69 91 ILE A CA 1
ATOM 730 C C . ILE A 1 91 ? 23.570 8.862 -36.000 1.00 82.69 91 ILE A C 1
ATOM 732 O O . ILE A 1 91 ? 22.775 8.308 -36.763 1.00 82.69 91 ILE A O 1
ATOM 736 N N . GLU A 1 92 ? 24.525 9.703 -36.406 1.00 74.75 92 GLU A N 1
ATOM 737 C CA . GLU A 1 92 ? 24.919 9.924 -37.809 1.00 74.75 92 GLU A CA 1
ATOM 738 C C . GLU A 1 92 ? 25.708 8.743 -38.381 1.00 74.75 92 GLU A C 1
ATOM 740 O O . GLU A 1 92 ? 26.503 8.136 -37.625 1.00 74.75 92 GLU A O 1
#

Radius of gyration: 25.07 Å; chains: 1; bounding box: 42×25×74 Å

Foldseek 3Di:
DWKWWWKDFANDIDIDIDDDPDQVVRCVVVVVVVVVPPDDPVDPGDMDTDDMDDPPPPVVVVVVVVVVVVLVVVLVVLVVVQAHSPPRHHPD

Sequence (92 aa):
MLFVVETIEGSEKKYNVVESDSPKRAMLQDGFDLLNSESDPNTKIESSITGIYEVGQTNHLLEISRNAEVHRFYRERIKNLGFDSTTFKKIE

Secondary structure (DSSP, 8-state):
-EEEEEEEETTEEEEEEEE-SSHHHHHHHHHHHHHHS---TT----EEEEEEEEE----HHHHHHHHHHHHHHHHHHHHHTTB-TTT--B--

Organism: Enterococcus avium (NCBI:txid33945)